Protein AF-A0A9P7FWJ3-F1 (afdb_monomer_lite)

Secondary structure (DSSP, 8-state):
-GGGTTTS------IIIIIITTTT--GGGSPTTHHHHHHHHHHHHHHSHHHHGGGHHHHHHHHHHHHHHHHH-GGGHHHHHHHHSGGG--

Foldseek 3Di:
DVVCCVVPVFADADCVVQPVVQVNLDLVRDTDDPVNVVSVVVCCVCPPPVNVVVCVVVLVVLVVVLVVVCVVPVVVNVVSVVVSDPPPDD

pLDDT: mean 83.82, std 12.83, range [35.19, 96.31]

Radius of gyration: 18.01 Å; chains: 1; bounding box: 29×34×53 Å

Structure (mmCIF, N/CA/C/O backbone):
data_AF-A0A9P7FWJ3-F1
#
_entry.id   AF-A0A9P7FWJ3-F1
#
loop_
_atom_site.group_PDB
_atom_site.id
_atom_site.type_symbol
_atom_site.label_atom_id
_atom_site.label_alt_id
_atom_site.label_comp_id
_atom_site.label_asym_id
_atom_site.label_entity_id
_atom_site.label_seq_id
_atom_site.pdbx_PDB_ins_code
_atom_site.Cartn_x
_atom_site.Cartn_y
_atom_site.Cartn_z
_atom_site.occupancy
_atom_site.B_iso_or_equiv
_atom_site.auth_seq_id
_atom_site.auth_comp_id
_atom_site.auth_asym_id
_atom_site.auth_atom_id
_atom_site.pdbx_PDB_model_num
ATOM 1 N N . MET A 1 1 ? 5.198 5.486 26.933 1.00 55.31 1 MET A N 1
ATOM 2 C CA . MET A 1 1 ? 4.704 5.612 25.547 1.00 55.31 1 MET A CA 1
ATOM 3 C C . MET A 1 1 ? 3.454 4.761 25.319 1.00 55.31 1 MET A C 1
ATOM 5 O O . MET A 1 1 ? 2.452 5.322 24.915 1.00 55.31 1 MET A O 1
ATOM 9 N N . GLU A 1 2 ? 3.444 3.478 25.704 1.00 62.97 2 GLU A N 1
ATOM 10 C CA . GLU A 1 2 ? 2.270 2.578 25.582 1.00 62.97 2 GLU A CA 1
ATOM 11 C C . GLU A 1 2 ? 0.979 3.067 26.286 1.00 62.97 2 GLU A C 1
ATOM 13 O O . GLU A 1 2 ? -0.118 2.846 25.784 1.00 62.97 2 GLU A O 1
ATOM 18 N N . ARG A 1 3 ? 1.080 3.762 27.433 1.00 64.44 3 ARG A N 1
ATOM 19 C CA . ARG A 1 3 ? -0.092 4.217 28.219 1.00 64.44 3 ARG A CA 1
ATOM 20 C C . ARG A 1 3 ? -0.845 5.411 27.618 1.00 64.44 3 ARG A C 1
ATOM 22 O O . ARG A 1 3 ? -2.046 5.518 27.822 1.00 64.44 3 ARG A O 1
ATOM 29 N N . GLU A 1 4 ? -0.163 6.250 26.842 1.00 71.00 4 GLU A N 1
ATOM 30 C CA . GLU A 1 4 ? -0.745 7.435 26.182 1.00 71.00 4 GLU A CA 1
ATOM 31 C C . GLU A 1 4 ? -1.154 7.142 24.729 1.00 71.00 4 GLU A C 1
ATOM 33 O O . GLU A 1 4 ? -1.555 8.026 23.978 1.00 71.00 4 GLU A O 1
ATOM 38 N N . GLY A 1 5 ? -1.063 5.880 24.295 1.00 69.00 5 GLY A N 1
ATOM 39 C CA . GLY A 1 5 ? -1.394 5.504 22.923 1.00 69.00 5 GLY A CA 1
ATOM 40 C C . GLY A 1 5 ? -2.836 5.846 22.555 1.00 69.00 5 GLY A C 1
ATOM 41 O O . GLY A 1 5 ? -3.088 6.232 21.423 1.00 69.00 5 GLY A O 1
ATOM 42 N N . ALA A 1 6 ? -3.771 5.761 23.507 1.00 67.94 6 ALA A N 1
ATOM 43 C CA . ALA A 1 6 ? -5.182 6.075 23.287 1.00 67.94 6 ALA A CA 1
ATOM 44 C C . ALA A 1 6 ? -5.498 7.582 23.308 1.00 67.94 6 ALA A C 1
ATOM 46 O O . ALA A 1 6 ? -6.470 7.988 22.681 1.00 67.94 6 ALA A O 1
ATOM 47 N N . SER A 1 7 ? -4.702 8.404 23.999 1.00 71.88 7 SER A N 1
ATOM 48 C CA . SER A 1 7 ? -4.866 9.866 24.030 1.00 71.88 7 SER A CA 1
ATOM 49 C C . SER A 1 7 ? -4.232 10.534 22.802 1.00 71.88 7 SER A C 1
ATOM 51 O O . SER A 1 7 ? -4.706 11.571 22.349 1.00 71.88 7 SER A O 1
ATOM 53 N N . LEU A 1 8 ? -3.209 9.901 22.215 1.00 77.69 8 LEU A N 1
ATOM 54 C CA . LEU A 1 8 ? -2.445 10.398 21.062 1.00 77.69 8 LEU A CA 1
ATOM 55 C C . LEU A 1 8 ? -2.820 9.730 19.725 1.00 77.69 8 LEU A C 1
ATOM 57 O O . LEU A 1 8 ? -2.177 9.982 18.708 1.00 77.69 8 LEU A O 1
ATOM 61 N N . VAL A 1 9 ? -3.821 8.842 19.712 1.00 77.62 9 VAL A N 1
ATOM 62 C CA . VAL A 1 9 ? -4.193 8.060 18.514 1.00 77.62 9 VAL A CA 1
ATOM 63 C C . VAL A 1 9 ? -4.865 8.903 17.430 1.00 77.62 9 VAL A C 1
ATOM 65 O O . VAL A 1 9 ? -4.939 8.471 16.275 1.00 77.62 9 VAL A O 1
ATOM 68 N N . ASP A 1 10 ? -5.402 10.067 17.797 1.00 82.62 10 ASP A N 1
ATOM 69 C CA . ASP A 1 10 ? -6.209 10.854 16.880 1.00 82.62 10 ASP A CA 1
ATOM 70 C C . ASP A 1 10 ? -5.362 11.570 15.826 1.00 82.62 10 ASP A C 1
ATOM 72 O O . ASP A 1 10 ? -4.199 11.917 16.041 1.00 82.62 10 ASP A O 1
ATOM 76 N N . ARG A 1 11 ? -5.950 11.759 14.645 1.00 84.19 11 ARG A N 1
ATOM 77 C CA . ARG A 1 11 ? -5.265 12.347 13.494 1.00 84.19 11 ARG A CA 1
ATOM 78 C C . ARG A 1 11 ? -5.890 13.691 13.145 1.00 84.19 11 ARG A C 1
ATOM 80 O O . ARG A 1 11 ? -7.114 13.762 13.049 1.00 84.19 11 ARG A O 1
ATOM 87 N N . PRO A 1 12 ? -5.078 14.735 12.887 1.00 83.69 12 PRO A N 1
ATOM 88 C CA . PRO A 1 12 ? -5.597 16.020 12.446 1.00 83.69 12 PRO A CA 1
ATOM 89 C C . PRO A 1 12 ? -6.471 15.876 11.200 1.00 83.69 12 PRO A C 1
ATOM 91 O O . PRO A 1 12 ? -6.115 15.166 10.253 1.00 83.69 12 PRO A O 1
ATOM 94 N N . LEU A 1 13 ? -7.599 16.586 11.193 1.00 81.56 13 LEU A N 1
ATOM 95 C CA . LEU A 1 13 ? -8.470 16.659 10.030 1.00 81.56 13 LEU A CA 1
ATOM 96 C C . LEU A 1 13 ? -7.702 17.266 8.851 1.00 81.56 13 LEU A C 1
ATOM 98 O O . LEU A 1 13 ? -7.146 18.359 8.945 1.00 81.56 13 LEU A O 1
ATOM 102 N N . SER A 1 14 ? -7.707 16.567 7.719 1.00 83.88 14 SER A N 1
ATOM 103 C CA . SER A 1 14 ? -7.147 17.069 6.467 1.00 83.88 14 SER A CA 1
ATOM 104 C C . SER A 1 14 ? -8.253 17.174 5.427 1.00 83.88 14 SER A C 1
ATOM 106 O O . SER A 1 14 ? -8.635 16.170 4.834 1.00 83.88 14 SER A O 1
ATOM 108 N N . ILE A 1 15 ? -8.758 18.386 5.191 1.00 84.38 15 ILE A N 1
ATOM 109 C CA . ILE A 1 15 ? -9.855 18.617 4.237 1.00 84.38 15 ILE A CA 1
ATOM 110 C C . ILE A 1 15 ? -9.366 18.356 2.806 1.00 84.38 15 ILE A C 1
ATOM 112 O O . ILE A 1 15 ? -9.925 17.518 2.102 1.00 84.38 15 ILE A O 1
ATOM 116 N N . SER A 1 16 ? -8.251 18.969 2.396 1.00 86.88 16 SER A N 1
ATOM 117 C CA . SER A 1 16 ? -7.731 18.825 1.029 1.00 86.88 16 SER A CA 1
ATOM 118 C C . SER A 1 16 ? -7.361 17.378 0.688 1.00 86.88 16 SER A C 1
ATOM 120 O O . SER A 1 16 ? -7.745 16.860 -0.359 1.00 86.88 16 SER A O 1
ATOM 122 N N . ALA A 1 17 ? -6.621 16.694 1.569 1.00 82.25 17 ALA A N 1
ATOM 123 C CA . ALA A 1 17 ? -6.170 15.333 1.292 1.00 82.25 17 ALA A CA 1
ATOM 124 C C . ALA A 1 17 ? -7.215 14.276 1.662 1.00 82.25 17 ALA A C 1
ATOM 126 O O . ALA A 1 17 ? -7.328 13.272 0.966 1.00 82.25 17 ALA A O 1
ATOM 127 N N . GLY A 1 18 ? -7.957 14.466 2.750 1.00 78.94 18 GLY A N 1
ATOM 128 C CA . GLY A 1 18 ? -8.935 13.509 3.257 1.00 78.94 18 GLY A CA 1
ATOM 129 C C . GLY A 1 18 ? -10.258 13.568 2.509 1.00 78.94 18 GLY A C 1
ATOM 130 O O . GLY A 1 18 ? -10.748 12.527 2.083 1.00 78.94 18 GLY A O 1
ATOM 131 N N . GLU A 1 19 ? -10.817 14.756 2.303 1.00 81.06 19 GLU A N 1
ATOM 132 C CA . GLU A 1 19 ? -12.146 14.929 1.710 1.00 81.06 19 GLU A CA 1
ATOM 133 C C . GLU A 1 19 ? -12.056 15.175 0.206 1.00 81.06 19 GLU A C 1
ATOM 135 O O . GLU A 1 19 ? -12.545 14.355 -0.568 1.00 81.06 19 GLU A O 1
ATOM 140 N N . THR A 1 20 ? -11.363 16.235 -0.219 1.00 85.50 20 THR A N 1
ATOM 141 C CA . THR A 1 20 ? -11.349 16.666 -1.626 1.00 85.50 20 THR A CA 1
ATOM 142 C C . THR A 1 20 ? -10.678 15.650 -2.551 1.00 85.50 20 THR A C 1
ATOM 144 O O . THR A 1 20 ? -11.235 15.297 -3.584 1.00 85.50 20 THR A O 1
ATOM 147 N N . LEU A 1 21 ? -9.490 15.152 -2.190 1.00 84.44 21 LEU A N 1
ATOM 148 C CA . LEU A 1 21 ? -8.721 14.240 -3.050 1.00 84.44 21 LEU A CA 1
ATOM 149 C C . LEU A 1 21 ? -9.112 12.765 -2.915 1.00 84.44 21 LEU A C 1
ATOM 151 O O . LEU A 1 21 ? -8.832 11.977 -3.814 1.00 84.44 21 LEU A O 1
ATOM 155 N N . SER A 1 22 ? -9.695 12.371 -1.782 1.00 82.19 22 SER A N 1
ATOM 156 C CA . SER A 1 22 ? -9.896 10.952 -1.449 1.00 82.19 22 SER A CA 1
ATOM 157 C C . SER A 1 22 ? -11.349 10.549 -1.243 1.00 82.19 22 SER A C 1
ATOM 159 O O . SER A 1 22 ? -11.596 9.380 -0.945 1.00 82.19 22 SER A O 1
ATOM 161 N N . GLY A 1 23 ? -12.297 11.493 -1.273 1.00 83.81 23 GLY A N 1
ATOM 162 C CA . GLY A 1 23 ? -13.697 11.229 -0.924 1.00 83.81 23 GLY A CA 1
ATOM 163 C C . GLY A 1 23 ? -13.863 10.638 0.481 1.00 83.81 23 GLY A C 1
ATOM 164 O O . GLY A 1 23 ? -14.748 9.826 0.728 1.00 83.81 23 GLY A O 1
ATOM 165 N N . GLY A 1 24 ? -12.948 10.947 1.402 1.00 82.06 24 GLY A N 1
ATOM 166 C CA . GLY A 1 24 ? -12.914 10.379 2.745 1.00 82.06 24 GLY A CA 1
ATOM 167 C C . GLY A 1 24 ? -12.350 8.957 2.846 1.00 82.06 24 GLY A C 1
ATOM 168 O O . GLY A 1 24 ? -12.350 8.414 3.946 1.00 82.06 24 GLY A O 1
ATOM 169 N N . MET A 1 25 ? -11.872 8.319 1.773 1.00 84.75 25 MET A N 1
ATOM 170 C CA . MET A 1 25 ? -11.527 6.883 1.783 1.00 84.75 25 MET A CA 1
ATOM 171 C C . MET A 1 25 ? -10.113 6.545 2.286 1.00 84.75 25 MET A C 1
ATOM 173 O O . MET A 1 25 ? -9.752 5.373 2.402 1.00 84.75 25 MET A O 1
ATOM 177 N N . ARG A 1 26 ? -9.290 7.540 2.637 1.00 86.94 26 ARG A N 1
ATOM 178 C CA . ARG A 1 26 ? -7.937 7.296 3.164 1.00 86.94 26 ARG A CA 1
ATOM 179 C C . ARG A 1 26 ? -7.969 6.947 4.651 1.00 86.94 26 ARG A C 1
ATOM 181 O O . ARG A 1 26 ? -8.051 7.830 5.503 1.00 86.94 26 ARG A O 1
ATOM 188 N N . VAL A 1 27 ? -7.786 5.663 4.969 1.00 87.94 27 VAL A N 1
ATOM 189 C CA . VAL A 1 27 ? -7.685 5.164 6.361 1.00 87.94 27 VAL A CA 1
ATOM 190 C C . VAL A 1 27 ? -6.608 5.892 7.164 1.00 87.94 27 VAL A C 1
ATOM 192 O O . VAL A 1 27 ? -6.807 6.182 8.336 1.00 87.94 27 VAL A O 1
ATOM 195 N N . VAL A 1 28 ? -5.495 6.251 6.520 1.00 86.88 28 VAL A N 1
ATOM 196 C CA . VAL A 1 28 ? -4.365 6.968 7.139 1.00 86.88 28 VAL A CA 1
ATOM 197 C C . VAL A 1 28 ? -4.737 8.385 7.593 1.00 86.88 28 VAL A C 1
ATOM 199 O O . VAL A 1 28 ? -4.065 8.936 8.459 1.00 86.88 28 VAL A O 1
ATOM 202 N N . LEU A 1 29 ? -5.792 8.974 7.028 1.00 88.62 29 LEU A N 1
ATOM 203 C CA . LEU A 1 29 ? -6.294 10.307 7.379 1.00 88.62 29 LEU A CA 1
ATOM 204 C C . LEU A 1 29 ? -7.602 10.242 8.176 1.00 88.62 29 LEU A C 1
ATOM 206 O O . LEU A 1 29 ? -8.168 11.277 8.507 1.00 88.62 29 LEU A O 1
ATOM 210 N N . THR A 1 30 ? -8.117 9.040 8.448 1.00 88.12 30 THR A N 1
ATOM 211 C CA . THR A 1 30 ? -9.372 8.879 9.183 1.00 88.12 30 THR A CA 1
ATOM 212 C C . THR A 1 30 ? -9.103 9.073 10.679 1.00 88.12 30 THR A C 1
ATOM 214 O O . THR A 1 30 ? -8.246 8.359 11.208 1.00 88.12 30 THR A O 1
ATOM 217 N N . PRO A 1 31 ? -9.824 9.989 11.358 1.00 86.75 31 PRO A N 1
ATOM 218 C CA . PRO A 1 31 ? -9.716 10.183 12.802 1.00 86.75 31 PRO A CA 1
ATOM 219 C C . PRO A 1 31 ? -9.997 8.900 13.578 1.00 86.75 31 PRO A C 1
ATOM 221 O O . PRO A 1 31 ? -10.678 7.984 13.091 1.00 86.75 31 PRO A O 1
ATOM 224 N N . ALA A 1 32 ? -9.498 8.835 14.806 1.00 86.56 32 ALA A N 1
ATOM 225 C CA . ALA A 1 32 ? -9.737 7.687 15.659 1.00 86.56 32 ALA A CA 1
ATOM 226 C C . ALA A 1 32 ? -11.233 7.547 15.980 1.00 86.56 32 ALA A C 1
ATOM 228 O O . ALA A 1 32 ? -11.927 8.507 16.300 1.00 86.56 32 ALA A O 1
ATOM 229 N N . GLY A 1 33 ? -11.757 6.325 15.879 1.00 88.06 33 GLY A N 1
ATOM 230 C CA . GLY A 1 33 ? -13.170 6.057 16.139 1.00 88.06 33 GLY A CA 1
ATOM 231 C C . GLY A 1 33 ? -13.690 4.816 15.426 1.00 88.06 33 GLY A C 1
ATOM 232 O O . GLY A 1 33 ? -12.937 4.042 14.830 1.00 88.06 33 GLY A O 1
ATOM 233 N N . GLU A 1 34 ? -15.007 4.622 15.470 1.00 90.44 34 GLU A N 1
ATOM 234 C CA . GLU A 1 34 ? -15.667 3.450 14.877 1.00 90.44 34 GLU A CA 1
ATOM 235 C C . GLU A 1 34 ? -15.450 3.342 13.365 1.00 90.44 34 GLU A C 1
ATOM 237 O O . GLU A 1 34 ? -15.261 2.247 12.833 1.00 90.44 34 GLU A O 1
ATOM 242 N N . ARG A 1 35 ? -15.397 4.478 12.662 1.00 88.25 35 ARG A N 1
ATOM 243 C CA . ARG A 1 35 ? -15.118 4.510 11.223 1.00 88.25 35 ARG A CA 1
ATOM 244 C C . ARG A 1 35 ? -13.727 3.958 10.907 1.00 88.25 35 ARG A C 1
ATOM 246 O O . ARG A 1 35 ? -13.610 3.055 10.079 1.00 88.25 35 ARG A O 1
ATOM 253 N N . PHE A 1 36 ? -12.700 4.421 11.620 1.00 90.00 36 PHE A N 1
ATOM 254 C CA . PHE A 1 36 ? -11.340 3.897 11.491 1.00 90.00 36 PHE A CA 1
ATOM 255 C C . PHE A 1 36 ? -11.280 2.398 11.805 1.00 90.00 36 PHE A C 1
ATOM 257 O O . PHE A 1 36 ? -10.698 1.633 11.037 1.00 90.00 36 PHE A O 1
ATOM 264 N N . LYS A 1 37 ? -11.941 1.940 12.881 1.00 91.69 37 LYS A N 1
ATOM 265 C CA . LYS A 1 37 ? -11.992 0.508 13.231 1.00 91.69 37 LYS A CA 1
ATOM 266 C C . LYS A 1 37 ? -12.605 -0.337 12.111 1.00 91.69 37 LYS A C 1
ATOM 268 O O . LYS A 1 37 ? -12.041 -1.380 11.773 1.00 91.69 37 LYS A O 1
ATOM 273 N N . LYS A 1 38 ? -13.719 0.110 11.519 1.00 92.81 38 LYS A N 1
ATOM 274 C CA . LYS A 1 38 ? -14.389 -0.578 10.403 1.00 92.81 38 LYS A CA 1
ATOM 275 C C . LYS A 1 38 ? -13.495 -0.657 9.168 1.00 92.81 38 LYS A C 1
ATOM 277 O O . LYS A 1 38 ? -13.297 -1.749 8.638 1.00 92.81 38 LYS A O 1
ATOM 282 N N . MET A 1 39 ? -12.904 0.463 8.749 1.00 91.25 39 MET A N 1
ATOM 283 C CA . MET A 1 39 ? -12.017 0.479 7.582 1.00 91.25 39 MET A CA 1
ATOM 284 C C . MET A 1 39 ? -10.756 -0.360 7.818 1.00 91.25 39 MET A C 1
ATOM 286 O O . MET A 1 39 ? -10.369 -1.147 6.957 1.00 91.25 39 MET A O 1
ATOM 290 N N . ARG A 1 40 ? -10.156 -0.271 9.014 1.00 91.50 40 ARG A N 1
ATOM 291 C CA . ARG A 1 40 ? -9.017 -1.109 9.405 1.00 91.50 40 ARG A CA 1
ATOM 292 C C . ARG A 1 40 ? -9.370 -2.589 9.327 1.00 91.50 40 ARG A C 1
ATOM 294 O O . ARG A 1 40 ? -8.584 -3.348 8.780 1.00 91.50 40 ARG A O 1
ATOM 301 N N . LYS A 1 41 ? -10.539 -3.005 9.831 1.00 93.44 41 LYS A N 1
ATOM 302 C CA . LYS A 1 41 ? -10.998 -4.404 9.762 1.00 93.44 41 LYS A CA 1
ATOM 303 C C . LYS A 1 41 ? -11.132 -4.886 8.314 1.00 93.44 41 LYS A C 1
ATOM 305 O O . LYS A 1 41 ? -10.671 -5.981 8.005 1.00 93.44 41 LYS A O 1
ATOM 310 N N . ALA A 1 42 ? -11.713 -4.067 7.435 1.00 92.62 42 ALA A N 1
ATOM 311 C CA . ALA A 1 42 ? -11.859 -4.392 6.016 1.00 92.62 42 ALA A CA 1
ATOM 312 C C . ALA A 1 42 ? -10.501 -4.536 5.303 1.00 92.62 42 ALA A C 1
ATOM 314 O O . ALA A 1 42 ? -10.292 -5.502 4.568 1.00 92.62 42 ALA A O 1
ATOM 315 N N . LEU A 1 43 ? -9.553 -3.629 5.572 1.00 91.56 43 LEU A N 1
ATOM 316 C CA . LEU A 1 43 ? -8.183 -3.740 5.061 1.00 91.56 43 LEU A CA 1
ATOM 317 C C . LEU A 1 43 ? -7.485 -4.987 5.602 1.00 91.56 43 LEU A C 1
ATOM 319 O O . LEU A 1 43 ? -6.877 -5.731 4.839 1.00 91.56 43 LEU A O 1
ATOM 323 N N . HIS A 1 44 ? -7.607 -5.256 6.903 1.00 92.62 44 HIS A N 1
ATOM 324 C CA . HIS A 1 44 ? -6.952 -6.401 7.530 1.00 92.62 44 HIS A CA 1
ATOM 325 C C . HIS A 1 44 ? -7.420 -7.740 6.956 1.00 92.62 44 HIS A C 1
ATOM 327 O O . HIS A 1 44 ? -6.620 -8.670 6.889 1.00 92.62 44 HIS A O 1
ATOM 333 N N . ALA A 1 45 ? -8.681 -7.838 6.523 1.00 92.56 45 ALA A N 1
ATOM 334 C CA . ALA A 1 45 ? -9.206 -9.038 5.876 1.00 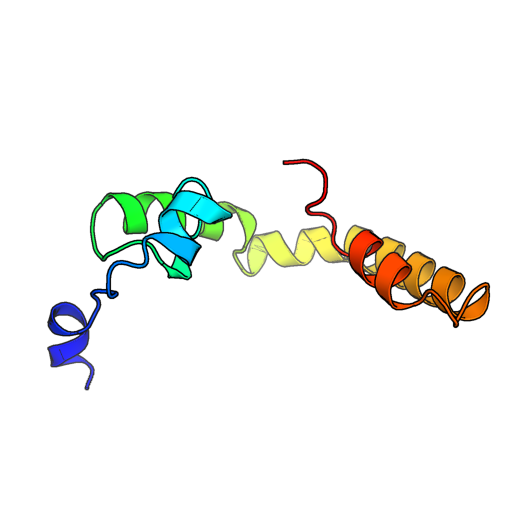92.56 45 ALA A CA 1
ATOM 335 C C . ALA A 1 45 ? -8.445 -9.387 4.583 1.00 92.56 45 ALA A C 1
ATOM 337 O O . ALA A 1 45 ? -8.228 -10.563 4.315 1.00 92.56 45 ALA A O 1
ATOM 338 N N . HIS A 1 46 ? -7.975 -8.386 3.833 1.00 90.75 46 HIS A N 1
ATOM 339 C CA . HIS A 1 46 ? -7.309 -8.577 2.538 1.00 90.75 46 HIS A CA 1
ATOM 340 C C . HIS A 1 46 ? -5.784 -8.439 2.603 1.00 90.75 46 HIS A C 1
ATOM 342 O O . HIS A 1 46 ? -5.084 -8.996 1.762 1.00 90.75 46 HIS A O 1
ATOM 348 N N . LEU A 1 47 ? -5.271 -7.707 3.596 1.00 90.62 47 LEU A N 1
ATOM 349 C CA . LEU A 1 47 ? -3.850 -7.384 3.771 1.00 90.62 47 LEU A CA 1
ATOM 350 C C . LEU A 1 47 ? -3.210 -8.118 4.958 1.00 90.62 47 LEU A C 1
ATOM 352 O O . LEU A 1 47 ? -2.107 -7.780 5.383 1.00 90.62 47 LEU A O 1
ATOM 356 N N . SER A 1 48 ? -3.887 -9.118 5.530 1.00 91.75 48 SER A N 1
ATOM 357 C CA . SER A 1 48 ? -3.265 -9.963 6.553 1.00 91.75 48 SER A CA 1
ATOM 358 C C . SER A 1 48 ? -2.100 -10.772 5.961 1.00 91.75 48 SER A C 1
ATOM 360 O O . SER A 1 48 ? -2.182 -11.196 4.805 1.00 91.75 48 SER A O 1
ATOM 362 N N . PRO A 1 49 ? -1.054 -11.089 6.748 1.00 91.06 49 PRO A N 1
ATOM 363 C CA . PRO A 1 49 ? 0.086 -11.879 6.271 1.00 91.06 49 PRO A CA 1
ATOM 364 C C . PRO A 1 49 ? -0.297 -13.224 5.639 1.00 91.06 49 PRO A C 1
ATOM 366 O O . PRO A 1 49 ? 0.389 -13.712 4.745 1.00 91.06 49 PRO A O 1
ATOM 369 N N . LYS A 1 50 ? -1.410 -13.822 6.086 1.00 91.38 50 LYS A N 1
ATOM 370 C CA . LYS A 1 50 ? -1.942 -15.075 5.540 1.00 91.38 50 LYS A CA 1
ATOM 371 C C . LYS A 1 50 ? -2.515 -14.895 4.133 1.00 91.38 50 LYS A C 1
ATOM 373 O O . LYS A 1 50 ? -2.302 -15.744 3.277 1.00 91.38 50 LYS A O 1
ATOM 378 N N . VAL A 1 51 ? -3.244 -13.804 3.898 1.00 92.12 51 VAL A N 1
ATOM 379 C CA . VAL A 1 51 ? -3.896 -13.535 2.608 1.00 92.12 51 VAL A CA 1
ATOM 380 C C . VAL A 1 51 ? -2.899 -12.975 1.599 1.00 92.12 51 VAL A C 1
ATOM 382 O O . VAL A 1 51 ? -2.909 -13.395 0.447 1.00 92.12 51 VAL A O 1
ATOM 385 N N . VAL A 1 52 ? -1.978 -12.110 2.030 1.00 90.62 52 VAL A N 1
ATOM 386 C CA . VAL A 1 52 ? -0.985 -11.470 1.148 1.00 90.62 52 VAL A CA 1
ATOM 387 C C . VAL A 1 52 ? -0.132 -12.487 0.384 1.00 90.62 52 VAL A C 1
ATOM 389 O O . VAL A 1 52 ? 0.166 -12.274 -0.788 1.00 90.62 52 VAL A O 1
ATOM 392 N N . GLN A 1 53 ? 0.200 -13.624 1.001 1.00 92.12 53 GLN A N 1
ATOM 393 C CA . GLN A 1 53 ? 0.959 -14.695 0.343 1.00 92.12 53 GLN A CA 1
ATOM 394 C C . GLN A 1 53 ? 0.259 -15.244 -0.910 1.00 92.12 53 GLN A C 1
ATOM 396 O O . GLN A 1 53 ? 0.929 -15.605 -1.875 1.00 92.12 53 GLN A O 1
ATOM 401 N N . SER A 1 54 ? -1.079 -15.246 -0.939 1.00 93.06 54 SER A N 1
ATOM 402 C CA . SER A 1 54 ? -1.848 -15.714 -2.101 1.00 93.06 54 SER A CA 1
ATOM 403 C C . SER A 1 54 ? -1.686 -14.825 -3.339 1.00 93.06 54 SER A C 1
ATOM 405 O O . SER A 1 54 ? -1.873 -15.297 -4.458 1.00 93.06 54 SER A O 1
ATOM 407 N N . TYR A 1 55 ? -1.283 -13.561 -3.169 1.00 91.31 55 TYR A N 1
ATOM 408 C CA . TYR A 1 55 ? -1.084 -12.628 -4.280 1.00 91.31 55 TYR A CA 1
ATOM 409 C C . TYR A 1 55 ? 0.264 -12.803 -4.986 1.00 91.31 55 TYR A C 1
ATOM 411 O O . TYR A 1 55 ? 0.442 -12.262 -6.077 1.00 91.31 55 TYR A O 1
ATOM 419 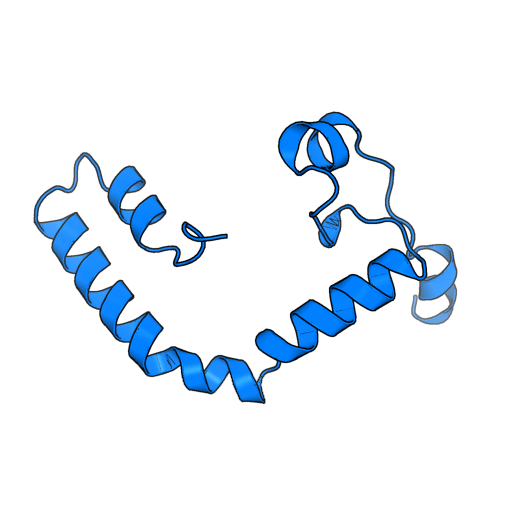N N . GLY A 1 56 ? 1.200 -13.564 -4.406 1.00 91.00 56 GLY A N 1
ATOM 420 C CA . GLY A 1 56 ? 2.557 -13.754 -4.932 1.00 91.00 56 GLY A CA 1
ATOM 421 C C . GLY A 1 56 ? 2.618 -14.076 -6.433 1.00 91.00 56 GLY A C 1
ATOM 422 O O . GLY A 1 56 ? 3.329 -13.376 -7.154 1.00 91.00 56 GLY A O 1
ATOM 423 N N . PRO A 1 57 ? 1.847 -15.054 -6.948 1.00 92.50 57 PRO A N 1
ATOM 424 C CA . PRO A 1 57 ? 1.847 -15.385 -8.374 1.00 92.50 57 PRO A CA 1
ATOM 425 C C . PRO A 1 57 ? 1.408 -14.227 -9.280 1.00 92.50 57 PRO A C 1
ATOM 427 O O . PRO A 1 57 ? 2.013 -13.997 -10.326 1.00 92.50 57 PRO A O 1
ATOM 430 N N . VAL A 1 58 ? 0.379 -13.474 -8.875 1.00 90.44 58 VAL A N 1
ATOM 431 C CA . VAL A 1 58 ? -0.123 -12.325 -9.645 1.00 90.44 58 VAL A CA 1
ATOM 432 C C . VAL A 1 58 ? 0.893 -11.188 -9.620 1.00 90.44 58 VAL A C 1
ATOM 434 O O . VAL A 1 58 ? 1.232 -10.665 -10.677 1.00 90.44 58 VAL A O 1
ATOM 437 N N . LEU A 1 59 ? 1.435 -10.863 -8.442 1.00 89.56 59 LEU A N 1
ATOM 438 C CA . LEU A 1 59 ? 2.454 -9.823 -8.290 1.00 89.56 59 LEU A CA 1
ATOM 439 C C . LEU A 1 59 ? 3.710 -10.141 -9.107 1.00 89.56 59 LEU A C 1
ATOM 441 O O . LEU A 1 59 ? 4.242 -9.263 -9.776 1.00 89.56 59 LEU A O 1
ATOM 445 N N . MET A 1 60 ? 4.154 -11.401 -9.110 1.00 92.12 60 MET A N 1
ATOM 446 C CA . MET A 1 60 ? 5.325 -11.828 -9.876 1.00 92.12 60 MET A CA 1
ATOM 447 C C . MET A 1 60 ? 5.099 -11.719 -11.389 1.00 92.12 60 MET A C 1
ATOM 449 O O . MET A 1 60 ? 6.005 -11.320 -12.123 1.00 92.12 60 MET A O 1
ATOM 453 N N . ARG A 1 61 ? 3.891 -12.045 -11.870 1.00 91.38 61 ARG A N 1
ATOM 454 C CA . ARG A 1 61 ? 3.531 -11.864 -13.282 1.00 91.38 61 ARG A CA 1
ATOM 455 C C . ARG A 1 61 ? 3.583 -10.388 -13.673 1.00 91.38 61 ARG A C 1
ATOM 457 O O . ARG A 1 61 ? 4.299 -10.046 -14.608 1.00 91.38 61 ARG A O 1
ATOM 464 N N . THR A 1 62 ? 2.902 -9.523 -12.922 1.00 89.00 62 THR A N 1
ATOM 465 C CA . THR A 1 62 ? 2.882 -8.079 -13.201 1.00 89.00 62 THR A CA 1
ATOM 466 C C . THR A 1 62 ? 4.278 -7.458 -13.066 1.00 89.00 62 THR A C 1
ATOM 468 O O . THR A 1 62 ? 4.617 -6.549 -13.814 1.00 89.00 62 THR A O 1
ATOM 471 N N . ALA A 1 63 ? 5.130 -7.971 -12.170 1.00 90.69 63 ALA A N 1
ATOM 472 C CA . ALA A 1 63 ? 6.511 -7.500 -12.017 1.00 90.69 63 ALA A CA 1
ATOM 473 C C . ALA A 1 63 ? 7.367 -7.817 -13.240 1.00 90.69 63 ALA A C 1
ATOM 475 O O . ALA A 1 63 ? 8.125 -6.967 -13.698 1.00 90.69 63 ALA A O 1
ATOM 476 N N . ARG A 1 64 ? 7.217 -9.019 -13.803 1.00 92.31 64 ARG A N 1
ATOM 477 C CA . ARG A 1 64 ? 7.896 -9.392 -15.046 1.00 92.31 64 ARG A CA 1
ATOM 478 C C . ARG A 1 64 ? 7.465 -8.494 -16.201 1.00 92.31 64 ARG A C 1
ATOM 480 O O . ARG A 1 64 ? 8.326 -7.990 -16.911 1.00 92.31 64 ARG A O 1
ATOM 487 N N . GLU A 1 65 ? 6.159 -8.299 -16.367 1.00 91.12 65 GLU A N 1
ATOM 488 C CA . GLU A 1 65 ? 5.600 -7.424 -17.405 1.00 91.12 65 GLU A CA 1
ATOM 489 C C . GLU A 1 65 ? 6.137 -5.998 -17.260 1.00 91.12 65 GLU A C 1
ATOM 491 O O . GLU A 1 65 ? 6.624 -5.431 -18.227 1.00 91.12 65 GLU A O 1
ATOM 496 N N . HIS A 1 66 ? 6.165 -5.462 -16.038 1.00 90.31 66 HIS A N 1
ATOM 497 C CA . HIS A 1 66 ? 6.689 -4.127 -15.768 1.00 90.31 66 HIS A CA 1
ATOM 498 C C . HIS A 1 66 ? 8.173 -3.962 -16.132 1.00 90.31 66 HIS A C 1
ATOM 500 O O . HIS A 1 66 ? 8.564 -2.922 -16.657 1.00 90.31 66 HIS A O 1
ATOM 506 N N . ILE A 1 67 ? 9.001 -4.976 -15.866 1.00 92.56 67 ILE A N 1
ATOM 507 C CA . ILE A 1 67 ? 10.423 -4.944 -16.233 1.00 92.56 67 ILE A CA 1
ATOM 508 C C . ILE A 1 67 ? 10.584 -4.931 -17.755 1.00 92.56 67 ILE A C 1
ATOM 510 O O . ILE A 1 67 ? 11.379 -4.147 -18.263 1.00 92.56 67 ILE A O 1
ATOM 514 N N . LEU A 1 68 ? 9.834 -5.769 -18.477 1.00 94.56 68 LEU A N 1
ATOM 515 C CA . LEU A 1 68 ? 9.871 -5.802 -19.944 1.00 94.56 68 LEU A CA 1
ATOM 516 C C . LEU A 1 68 ? 9.409 -4.469 -20.544 1.00 94.56 68 LEU A C 1
ATOM 518 O O . LEU A 1 68 ? 10.089 -3.915 -21.396 1.00 94.56 68 LEU A O 1
ATOM 522 N N . ASP A 1 69 ? 8.327 -3.912 -20.012 1.00 92.38 69 ASP A N 1
ATOM 523 C CA . ASP A 1 69 ? 7.796 -2.597 -20.369 1.00 92.38 69 ASP A CA 1
ATOM 524 C C . ASP A 1 69 ? 8.857 -1.480 -20.252 1.00 92.38 69 ASP A C 1
ATOM 526 O O . ASP A 1 69 ? 9.000 -0.652 -21.151 1.00 92.38 69 ASP A O 1
ATOM 530 N N . ILE A 1 70 ? 9.633 -1.471 -19.159 1.00 94.00 70 ILE A N 1
ATOM 531 C CA . ILE A 1 70 ? 10.730 -0.509 -18.962 1.00 94.00 70 ILE A CA 1
ATOM 532 C C . ILE A 1 70 ? 11.858 -0.729 -19.975 1.00 94.00 70 ILE A C 1
ATOM 534 O O . ILE A 1 70 ? 12.447 0.245 -20.439 1.00 94.00 70 ILE A O 1
ATOM 538 N N . LEU A 1 71 ? 12.189 -1.986 -20.286 1.00 95.19 71 LEU A N 1
ATOM 539 C CA . LEU A 1 71 ? 13.236 -2.307 -21.258 1.00 95.19 71 LEU A CA 1
ATOM 540 C C . LEU A 1 71 ? 12.842 -1.878 -22.676 1.00 95.19 71 LEU A C 1
ATOM 542 O O . LEU A 1 71 ? 13.698 -1.387 -23.408 1.00 95.19 71 LEU A O 1
ATOM 546 N N . ASP A 1 72 ? 11.566 -2.027 -23.033 1.00 95.75 72 ASP A N 1
ATOM 547 C CA . ASP A 1 72 ? 11.051 -1.650 -24.348 1.00 95.75 72 ASP A CA 1
ATOM 548 C C . ASP A 1 72 ? 10.968 -0.126 -24.517 1.00 95.75 72 ASP A C 1
ATOM 550 O O . ASP A 1 72 ? 11.313 0.388 -25.579 1.00 95.75 72 ASP A O 1
ATOM 554 N N . ASN A 1 73 ? 10.521 0.612 -23.489 1.00 93.69 73 ASN A N 1
ATOM 555 C CA . ASN A 1 73 ? 10.354 2.071 -23.555 1.00 93.69 73 ASN A CA 1
ATOM 556 C C . ASN A 1 73 ? 10.795 2.778 -22.253 1.00 93.69 73 ASN A C 1
ATOM 558 O O . ASN A 1 73 ? 9.961 3.221 -21.452 1.00 93.69 73 ASN A O 1
ATOM 562 N N . PRO A 1 74 ? 12.109 2.957 -22.030 1.00 93.50 74 PRO A N 1
ATOM 563 C CA . PRO A 1 74 ? 12.635 3.489 -20.768 1.00 93.50 74 PRO A CA 1
ATOM 564 C C . PRO A 1 74 ? 12.234 4.948 -20.490 1.00 93.50 74 PRO A C 1
ATOM 566 O O . PRO A 1 74 ? 12.068 5.342 -19.330 1.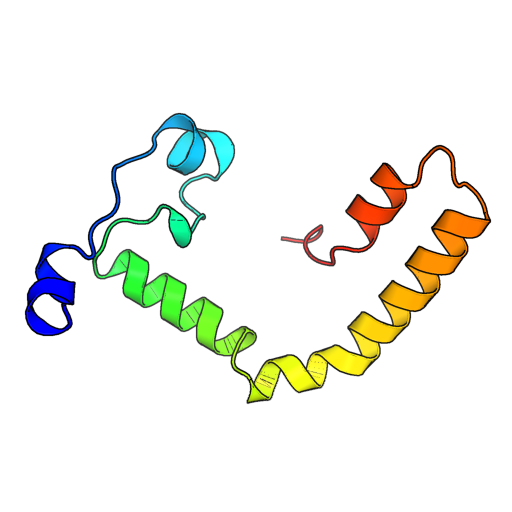00 93.50 74 PRO A O 1
ATOM 569 N N . ASP A 1 75 ? 12.011 5.751 -21.533 1.00 96.31 75 ASP A N 1
ATOM 570 C CA . ASP A 1 75 ? 11.668 7.174 -21.405 1.00 96.31 75 ASP A CA 1
ATOM 571 C C . ASP A 1 75 ? 10.319 7.404 -20.704 1.00 96.31 75 ASP A C 1
ATOM 573 O O . ASP A 1 75 ? 10.110 8.432 -20.058 1.00 96.31 75 ASP A O 1
ATOM 577 N N . ILE A 1 76 ? 9.418 6.418 -20.762 1.00 91.75 76 ILE A N 1
ATOM 578 C CA . ILE A 1 76 ? 8.083 6.464 -20.148 1.00 91.75 76 ILE A CA 1
ATOM 579 C C . ILE A 1 76 ? 7.947 5.516 -18.945 1.00 91.75 76 ILE A C 1
ATOM 581 O O . ILE A 1 76 ? 6.835 5.149 -18.559 1.00 91.75 76 ILE A O 1
ATOM 585 N N . HIS A 1 77 ? 9.057 5.158 -18.286 1.00 86.44 77 HIS A N 1
ATOM 586 C CA . HIS A 1 77 ? 9.076 4.270 -17.109 1.00 86.44 77 HIS A CA 1
ATOM 587 C C . HIS A 1 77 ? 8.082 4.668 -15.999 1.00 86.44 77 HIS A C 1
ATOM 589 O O . HIS A 1 77 ? 7.533 3.801 -15.318 1.00 86.44 77 HIS A O 1
ATOM 595 N N . GLN A 1 78 ? 7.798 5.966 -15.830 1.00 87.44 78 GLN A N 1
ATOM 596 C CA . GLN A 1 78 ? 6.801 6.465 -14.872 1.00 87.44 78 GLN A CA 1
ATOM 597 C C . GLN A 1 78 ? 5.377 5.985 -15.199 1.00 87.44 78 GLN A C 1
ATOM 599 O O . GLN A 1 78 ? 4.610 5.658 -14.294 1.00 87.44 78 GLN A O 1
ATOM 604 N N . GLU A 1 79 ? 5.011 5.909 -16.479 1.00 87.94 79 GLU A N 1
ATOM 605 C CA . GLU A 1 79 ? 3.704 5.397 -16.906 1.00 87.94 79 GLU A CA 1
ATOM 606 C C . GLU A 1 79 ? 3.619 3.878 -16.732 1.00 87.94 79 GLU A C 1
ATOM 608 O O . GLU A 1 79 ? 2.608 3.361 -16.245 1.00 87.94 79 GLU A O 1
ATOM 613 N N . HIS A 1 80 ? 4.711 3.165 -17.013 1.00 86.81 80 HIS A N 1
ATOM 614 C CA . HIS A 1 80 ? 4.817 1.734 -16.726 1.00 86.81 80 HIS A CA 1
ATOM 615 C C . HIS A 1 80 ? 4.664 1.446 -15.223 1.00 86.81 80 HIS A C 1
ATOM 617 O O . HIS A 1 80 ? 3.951 0.516 -14.841 1.00 86.81 80 HIS A O 1
ATOM 623 N N . ALA A 1 81 ? 5.233 2.289 -14.353 1.00 83.88 81 ALA A N 1
ATOM 624 C CA . ALA A 1 81 ? 5.091 2.165 -12.901 1.00 83.88 81 ALA A CA 1
ATOM 625 C C . ALA A 1 81 ? 3.646 2.400 -12.422 1.00 83.88 81 ALA A C 1
ATOM 627 O O . ALA A 1 81 ? 3.160 1.696 -11.536 1.00 83.88 81 ALA A O 1
ATOM 628 N N . LYS A 1 82 ? 2.910 3.335 -13.038 1.00 81.75 82 LYS A N 1
ATOM 629 C CA . LYS A 1 82 ? 1.480 3.545 -12.738 1.00 81.75 82 LYS A CA 1
ATOM 630 C C . LYS A 1 82 ? 0.621 2.339 -13.124 1.00 81.75 82 LYS A C 1
ATOM 632 O O . LYS A 1 82 ? -0.399 2.092 -12.485 1.00 81.75 82 LYS A O 1
ATOM 637 N N . ARG A 1 83 ? 1.015 1.590 -14.159 1.00 74.25 83 ARG A N 1
ATOM 638 C CA . ARG A 1 83 ? 0.324 0.373 -14.620 1.00 74.25 83 ARG A CA 1
ATOM 639 C C . ARG A 1 83 ? 0.652 -0.857 -13.771 1.00 74.25 83 ARG A C 1
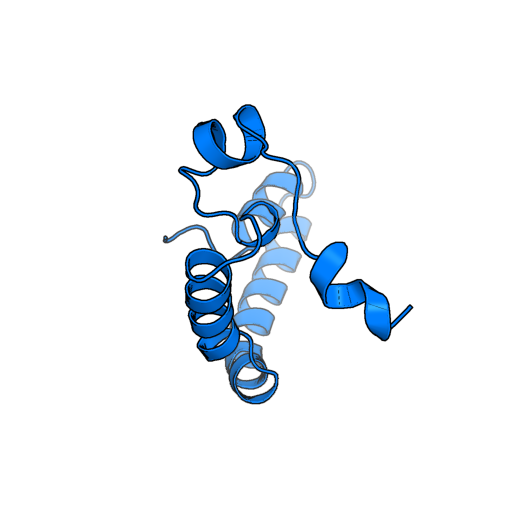ATOM 641 O O . ARG A 1 83 ? -0.198 -1.72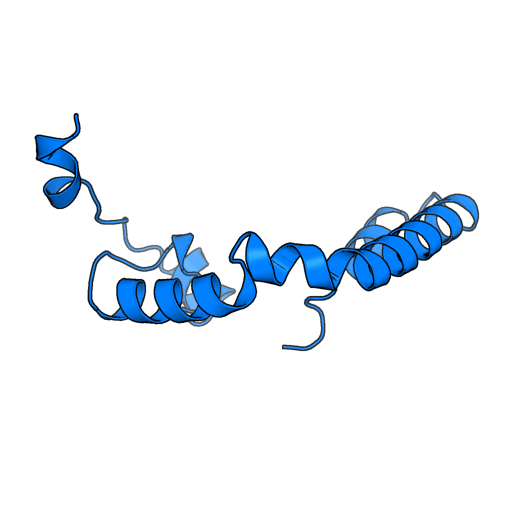9 -13.626 1.00 74.25 83 ARG A O 1
ATOM 648 N N . TYR A 1 84 ? 1.849 -0.891 -13.184 1.00 71.88 84 TYR A N 1
ATOM 649 C CA . TYR A 1 84 ? 2.314 -1.951 -12.287 1.00 71.88 84 TYR A CA 1
ATOM 650 C C . TYR A 1 84 ? 1.484 -2.064 -10.996 1.00 71.88 84 TYR A C 1
ATOM 652 O O . TYR A 1 84 ? 1.387 -3.140 -10.408 1.00 71.88 84 TYR A O 1
ATOM 660 N N . VAL A 1 85 ? 0.837 -0.978 -10.558 1.00 64.88 85 VAL A N 1
ATOM 661 C CA . VAL A 1 85 ? -0.017 -1.003 -9.365 1.00 64.88 85 VAL A CA 1
ATOM 662 C C . VAL A 1 85 ? -1.415 -1.534 -9.734 1.00 64.88 85 VAL A C 1
ATOM 664 O O . VAL A 1 85 ? -2.142 -0.870 -10.473 1.00 64.88 85 VAL A O 1
ATOM 667 N N . PRO A 1 86 ? -1.867 -2.676 -9.177 1.00 53.47 86 PRO A N 1
ATOM 668 C CA . PRO A 1 86 ? -3.147 -3.304 -9.534 1.00 53.47 86 PRO A CA 1
ATOM 669 C C . PRO A 1 86 ? -4.401 -2.518 -9.100 1.00 53.47 86 PRO A C 1
ATOM 671 O O . PRO A 1 86 ? -5.519 -2.974 -9.312 1.00 53.47 86 PRO A O 1
ATOM 674 N N . LEU A 1 87 ? -4.257 -1.331 -8.504 1.00 48.16 87 LEU A N 1
ATOM 675 C CA . LEU A 1 87 ? -5.360 -0.544 -7.935 1.00 48.16 87 LEU A CA 1
ATOM 676 C C . LEU A 1 87 ? -6.117 0.319 -8.959 1.00 48.16 87 LEU A C 1
ATOM 678 O O . LEU A 1 87 ? -6.882 1.191 -8.565 1.00 48.16 87 LEU A O 1
ATOM 682 N N . ARG A 1 88 ? -5.935 0.103 -10.267 1.00 41.69 88 ARG A N 1
ATOM 683 C CA . ARG A 1 88 ? -6.614 0.903 -11.306 1.00 41.69 88 ARG A CA 1
ATOM 684 C C . ARG A 1 88 ? -8.076 0.492 -11.566 1.00 41.69 88 ARG A C 1
ATOM 686 O O . ARG A 1 88 ? -8.733 1.114 -12.392 1.00 41.69 88 ARG A O 1
ATOM 693 N N . TYR A 1 89 ? -8.589 -0.510 -10.851 1.00 35.19 89 TYR A N 1
ATOM 694 C CA . TYR A 1 89 ? -9.989 -0.945 -10.907 1.00 35.19 89 TYR A CA 1
ATOM 695 C C . TYR A 1 89 ? -10.609 -1.008 -9.504 1.00 35.19 89 TYR A C 1
ATOM 697 O O . TYR A 1 89 ? -10.924 -2.092 -9.019 1.00 35.19 89 TYR A O 1
ATOM 705 N N . VAL A 1 90 ? -10.755 0.145 -8.845 1.00 36.44 90 VAL A N 1
ATOM 706 C CA . VAL A 1 90 ? -11.754 0.383 -7.785 1.00 36.44 90 VAL A CA 1
ATOM 707 C C . VAL A 1 90 ? -12.241 1.818 -7.908 1.00 36.44 90 VAL A C 1
ATOM 709 O O . VAL A 1 90 ? -11.368 2.708 -8.010 1.00 36.44 90 VAL A O 1
#

Sequence (90 aa):
MEREGASLVDRPLSISAGETLSGGMRVVLTPAGERFKKMRKALHAHLSPKVVQSYGPVLMRTAREHILDILDNPDIHQEHAKRYVPLRYV

Organism: NCBI:txid117069

InterPro domains:
  IPR036396 Cytochrome P450 superfamily [G3DSA:1.10.630.10] (1-86)
  IPR036396 Cytochrome P450 superfamily [SSF48264] (5-8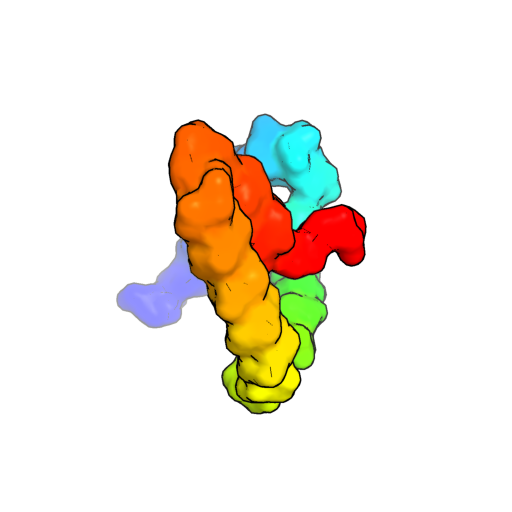4)